Protein AF-A0A7J9CQW2-F1 (afdb_monomer)

pLDDT: mean 79.75, std 17.62, range [31.83, 97.31]

Mean predicted aligned error: 8.57 Å

Solvent-accessible surface area (backbone atoms only — not comparable to full-atom values): 9537 Å² total; per-residue (Å²): 96,74,71,82,84,76,98,70,93,47,75,67,45,56,51,48,47,56,50,48,49,56,52,47,56,73,51,54,81,75,62,83,88,86,83,67,86,88,77,54,95,83,56,50,84,48,85,71,28,34,37,38,38,45,44,51,47,64,37,82,92,76,46,36,21,24,22,14,27,38,34,22,41,36,86,68,48,81,74,49,71,52,69,44,83,62,43,67,58,52,62,60,54,22,35,54,48,14,48,44,53,51,52,51,57,38,50,77,69,67,55,41,27,40,40,39,39,37,55,49,66,68,52,51,50,50,53,55,44,31,71,74,67,73,52,86,46,67,64,45,51,51,40,51,62,53,53,72,76,38,78,44,75,48,80,44,84,42,54,68,79,57,48,73,79,80

Secondary structure (DSSP, 8-state):
--S--SS---HHHHHHHHHHHHHHHHHHTTS--TT-TTS-TTS--STTEEEEEEEEEEETTTTEEEEEEEEEETTS-EEEEEEEEEES--HHHHHHHHHHHHHHHHHHTT--EEEEEES-HHHHHHHHHHHTT----HHHHHHHHHHTTSSEEEEEE--HHHHTT-

Structure (mmCIF, N/CA/C/O backbone):
data_AF-A0A7J9CQW2-F1
#
_entry.id   AF-A0A7J9CQW2-F1
#
loop_
_atom_site.group_PDB
_atom_site.id
_atom_site.type_symbol
_atom_site.label_atom_id
_atom_site.label_alt_id
_atom_site.label_comp_id
_atom_site.label_asym_id
_atom_site.label_entity_id
_atom_site.label_seq_id
_atom_site.pdbx_PDB_ins_code
_atom_site.Cartn_x
_atom_site.Cartn_y
_atom_site.Cartn_z
_atom_site.occupancy
_atom_site.B_iso_or_equiv
_atom_site.auth_seq_id
_atom_site.auth_comp_id
_atom_site.auth_asym_id
_atom_site.auth_atom_id
_atom_site.pdbx_PDB_model_num
ATOM 1 N N . MET A 1 1 ? 3.202 -15.240 4.718 1.00 41.91 1 MET A N 1
ATOM 2 C CA . MET A 1 1 ? 2.772 -15.401 3.317 1.00 41.91 1 MET A CA 1
ATOM 3 C C . MET A 1 1 ? 3.227 -14.197 2.516 1.00 41.91 1 MET A C 1
ATOM 5 O O . MET A 1 1 ? 2.836 -13.079 2.832 1.00 41.91 1 MET A O 1
ATOM 9 N N . PHE A 1 2 ? 4.075 -14.441 1.520 1.00 50.09 2 PHE A N 1
ATOM 10 C CA . PHE A 1 2 ? 4.635 -13.419 0.638 1.00 50.09 2 PHE A CA 1
ATOM 11 C C . PHE A 1 2 ? 3.773 -13.122 -0.556 1.00 50.09 2 PHE A C 1
ATOM 13 O O . PHE A 1 2 ? 3.057 -14.000 -1.041 1.00 50.09 2 PHE A O 1
ATOM 20 N N . VAL A 1 3 ? 3.949 -11.908 -1.064 1.00 56.34 3 VAL A N 1
ATOM 21 C CA . VAL A 1 3 ? 3.343 -11.500 -2.315 1.00 56.34 3 VAL A CA 1
ATOM 22 C C . VAL A 1 3 ? 4.174 -12.018 -3.499 1.00 56.34 3 VAL A C 1
ATOM 24 O O . VAL A 1 3 ? 3.636 -12.648 -4.406 1.00 56.34 3 VAL A O 1
ATOM 27 N N . PHE A 1 4 ? 5.500 -11.857 -3.454 1.00 55.44 4 PHE A N 1
ATOM 28 C CA . PHE A 1 4 ? 6.388 -12.291 -4.530 1.00 55.44 4 PHE A CA 1
ATOM 29 C C . PHE A 1 4 ? 7.508 -13.198 -4.002 1.00 55.44 4 PHE A C 1
ATOM 31 O O . PHE A 1 4 ? 8.368 -12.787 -3.228 1.00 55.44 4 PHE A O 1
ATOM 38 N N . GLN A 1 5 ? 7.513 -14.463 -4.426 1.00 49.56 5 GLN A N 1
ATOM 39 C CA . GLN A 1 5 ? 8.657 -15.363 -4.277 1.00 49.56 5 GLN A CA 1
ATOM 40 C C . GLN A 1 5 ? 8.934 -16.042 -5.612 1.00 49.56 5 GLN A C 1
ATOM 42 O O . GLN A 1 5 ? 8.059 -16.713 -6.152 1.00 49.56 5 GLN A O 1
ATOM 47 N N . GLY A 1 6 ? 10.168 -15.929 -6.101 1.00 48.38 6 GLY A N 1
ATOM 48 C CA . GLY A 1 6 ? 10.639 -16.728 -7.229 1.00 48.38 6 GLY A CA 1
ATOM 49 C C . GLY A 1 6 ? 11.033 -15.919 -8.458 1.00 48.38 6 GLY A C 1
ATOM 50 O O . GLY A 1 6 ? 10.524 -14.842 -8.744 1.00 48.38 6 GLY A O 1
ATOM 51 N N . THR A 1 7 ? 12.019 -16.463 -9.155 1.00 48.78 7 THR A N 1
ATOM 52 C CA . THR A 1 7 ? 12.856 -15.847 -10.183 1.00 48.78 7 THR A CA 1
ATOM 53 C C . THR A 1 7 ? 12.266 -15.910 -11.590 1.00 48.78 7 THR A C 1
ATOM 55 O O . THR A 1 7 ? 13.023 -15.904 -12.561 1.00 48.78 7 THR A O 1
ATOM 58 N N . SER A 1 8 ? 10.951 -15.830 -11.756 1.00 54.16 8 SER A N 1
ATOM 59 C CA . SER A 1 8 ? 10.355 -15.565 -13.071 1.00 54.16 8 SER A CA 1
ATOM 60 C C . SER A 1 8 ? 9.216 -14.549 -12.951 1.00 54.16 8 SER A C 1
ATOM 62 O O . SER A 1 8 ? 8.467 -14.547 -11.973 1.00 54.16 8 SER A O 1
ATOM 64 N N . CYS A 1 9 ? 9.199 -13.594 -13.887 1.00 61.81 9 CYS A N 1
ATOM 65 C CA . CYS A 1 9 ? 8.347 -12.409 -13.886 1.00 61.81 9 CYS A CA 1
ATOM 66 C C . CYS A 1 9 ? 7.556 -12.314 -15.190 1.00 61.81 9 CYS A C 1
ATOM 68 O O . CYS A 1 9 ? 7.900 -11.588 -16.116 1.00 61.81 9 CYS A O 1
ATOM 70 N N . SER A 1 10 ? 6.475 -13.075 -15.255 1.00 71.88 10 SER A N 1
ATOM 71 C CA . SER A 1 10 ? 5.500 -13.033 -16.338 1.00 71.88 10 SER A CA 1
ATOM 72 C C . SER A 1 10 ? 4.123 -12.635 -15.813 1.00 71.88 10 SER A C 1
ATOM 74 O O . SER A 1 10 ? 3.796 -12.811 -14.636 1.00 71.88 10 SER A O 1
ATOM 76 N N . VAL A 1 11 ? 3.265 -12.129 -16.700 1.00 72.44 11 VAL A N 1
ATOM 77 C CA . VAL A 1 11 ? 1.841 -11.915 -16.382 1.00 72.44 11 VAL A CA 1
ATOM 78 C C . VAL A 1 11 ? 1.190 -13.225 -15.918 1.00 72.44 11 VAL A C 1
ATOM 80 O O . VAL A 1 11 ? 0.397 -13.220 -14.976 1.00 72.44 11 VAL A O 1
ATOM 83 N N . ASP A 1 12 ? 1.589 -14.359 -16.501 1.00 76.75 12 ASP A N 1
ATOM 84 C CA . ASP A 1 12 ? 1.125 -15.686 -16.092 1.00 76.75 12 ASP A CA 1
ATOM 85 C C . ASP A 1 12 ? 1.490 -16.016 -14.641 1.00 76.75 12 ASP A C 1
ATOM 87 O O . ASP A 1 12 ? 0.721 -16.676 -13.943 1.00 76.75 12 ASP A O 1
ATOM 91 N N . GLU A 1 13 ? 2.636 -15.550 -14.144 1.00 71.94 13 GLU A N 1
ATOM 92 C CA . GLU A 1 13 ? 2.999 -15.690 -12.731 1.00 71.94 13 GLU A CA 1
ATOM 93 C C . GLU A 1 13 ? 2.165 -14.830 -11.813 1.00 71.94 13 GLU A C 1
ATOM 95 O O . GLU A 1 13 ? 1.723 -15.335 -10.788 1.00 71.94 13 GLU A O 1
ATOM 100 N N . ILE A 1 14 ? 1.868 -13.586 -12.185 1.00 73.69 14 ILE A N 1
ATOM 101 C CA . ILE A 1 14 ? 0.952 -12.744 -11.404 1.00 73.69 14 ILE A CA 1
ATOM 102 C C . ILE A 1 14 ? -0.413 -13.438 -11.274 1.00 73.69 14 ILE A C 1
ATOM 104 O O . ILE A 1 14 ? -1.001 -13.480 -10.187 1.00 73.69 14 ILE A O 1
ATOM 108 N N . ILE A 1 15 ? -0.895 -14.054 -12.359 1.00 74.62 15 ILE A N 1
ATOM 109 C CA . ILE A 1 15 ? -2.133 -14.842 -12.361 1.00 74.62 15 ILE A CA 1
ATOM 110 C C . ILE A 1 15 ? -1.993 -16.083 -11.468 1.00 74.62 15 ILE A C 1
ATOM 112 O O . ILE A 1 15 ? -2.873 -16.345 -10.646 1.00 74.62 15 ILE A O 1
ATOM 116 N N . LYS A 1 16 ? -0.892 -16.838 -11.572 1.00 76.38 16 LYS A N 1
ATOM 117 C CA . LYS A 1 16 ? -0.635 -18.025 -10.733 1.00 76.38 16 LYS A CA 1
ATOM 118 C C . LYS A 1 16 ? -0.524 -17.679 -9.253 1.00 76.38 16 LYS A C 1
ATOM 120 O O . LYS A 1 16 ? -1.038 -18.433 -8.428 1.00 76.38 16 LYS A O 1
ATOM 125 N N . ILE A 1 17 ? 0.114 -16.565 -8.914 1.00 71.81 17 ILE A N 1
ATOM 126 C CA . ILE A 1 17 ? 0.240 -16.045 -7.552 1.00 71.81 17 ILE A CA 1
ATOM 127 C C . ILE A 1 17 ? -1.158 -15.725 -7.008 1.00 71.81 17 ILE A C 1
ATOM 129 O O . ILE A 1 17 ? -1.564 -16.274 -5.983 1.00 71.81 17 ILE A O 1
ATOM 133 N N . SER A 1 18 ? -1.946 -14.956 -7.764 1.00 72.25 18 SER A N 1
ATOM 134 C CA . SER A 1 18 ? -3.329 -14.602 -7.411 1.00 72.25 18 SER A CA 1
ATOM 135 C C . SER A 1 18 ? -4.218 -15.841 -7.222 1.00 72.25 18 SER A C 1
ATOM 137 O O . SER A 1 18 ? -4.989 -15.949 -6.261 1.00 72.25 18 SER A O 1
ATOM 139 N N . TYR A 1 19 ? -4.082 -16.824 -8.114 1.00 69.56 19 TYR A N 1
ATOM 140 C CA . TYR A 1 19 ? -4.788 -18.101 -8.041 1.00 69.56 19 TYR A CA 1
ATOM 141 C C . TYR A 1 19 ? -4.357 -18.939 -6.829 1.00 69.56 19 TYR A C 1
ATOM 143 O O . TYR A 1 19 ? -5.199 -19.518 -6.137 1.00 69.56 19 TYR A O 1
ATOM 151 N N . SER A 1 20 ? -3.056 -18.975 -6.535 1.00 69.12 20 SER A N 1
ATOM 152 C CA . SER A 1 20 ? -2.497 -19.701 -5.392 1.00 69.12 20 SER A CA 1
ATOM 153 C C . SER A 1 20 ? -2.990 -19.117 -4.070 1.00 69.12 20 SER A C 1
ATOM 155 O O . SER A 1 20 ? -3.434 -19.878 -3.210 1.00 69.12 20 SER A O 1
ATOM 157 N N . TRP A 1 21 ? -3.035 -17.787 -3.930 1.00 67.44 21 TRP A N 1
ATOM 158 C CA . TRP A 1 21 ? -3.623 -17.145 -2.748 1.00 67.44 21 TRP A CA 1
ATOM 159 C C . TRP A 1 21 ? -5.101 -17.470 -2.583 1.00 67.44 21 TRP A C 1
ATOM 161 O O . TRP A 1 21 ? -5.544 -17.781 -1.480 1.00 67.44 21 TRP A O 1
ATOM 171 N N . THR A 1 22 ? -5.862 -17.459 -3.679 1.00 64.75 22 THR A N 1
ATOM 172 C CA . THR A 1 22 ? -7.297 -17.773 -3.650 1.00 64.75 22 THR A CA 1
ATOM 173 C C . THR A 1 22 ? -7.538 -19.203 -3.146 1.00 64.75 22 THR A C 1
ATOM 175 O O . THR A 1 22 ? -8.422 -19.450 -2.317 1.00 64.75 22 THR A O 1
ATOM 178 N N . LYS A 1 23 ? -6.707 -20.159 -3.582 1.00 65.06 23 LYS A N 1
ATOM 179 C CA . LYS A 1 23 ? -6.733 -21.534 -3.064 1.00 65.06 23 LYS A CA 1
ATOM 180 C C . LYS A 1 23 ? -6.324 -21.613 -1.599 1.00 65.06 23 LYS A C 1
ATOM 182 O O . LYS A 1 23 ? -6.978 -22.315 -0.829 1.00 65.06 23 LYS A O 1
ATOM 187 N N . GLN A 1 24 ? -5.273 -20.897 -1.209 1.00 62.06 24 GLN A N 1
ATOM 188 C CA . GLN A 1 24 ? -4.775 -20.939 0.159 1.00 62.06 24 GLN A CA 1
ATOM 189 C C . GLN A 1 24 ? -5.791 -20.349 1.143 1.00 62.06 24 GLN A C 1
ATOM 191 O O . GLN A 1 24 ? -6.092 -20.999 2.140 1.00 62.06 24 GLN A O 1
ATOM 196 N N . TYR A 1 25 ? -6.434 -19.227 0.812 1.00 57.00 25 TYR A N 1
ATOM 197 C CA . TYR A 1 25 ? -7.564 -18.670 1.566 1.00 57.00 25 TYR A CA 1
ATOM 198 C C . TYR A 1 25 ? -8.690 -19.694 1.795 1.00 57.00 25 TYR A C 1
ATOM 200 O O . TYR A 1 25 ? -9.177 -19.880 2.914 1.00 57.00 25 TYR A O 1
ATOM 208 N N . SER A 1 26 ? -9.044 -20.441 0.747 1.00 57.22 26 SER A N 1
ATOM 209 C CA . SER A 1 26 ? -10.076 -21.486 0.811 1.00 57.22 26 SER A CA 1
ATOM 210 C C . SER A 1 26 ? -9.689 -22.671 1.713 1.00 57.22 26 SER A C 1
ATOM 212 O O . SER A 1 26 ? -10.557 -23.428 2.143 1.00 57.22 26 SER A O 1
ATOM 214 N N . SER A 1 27 ? -8.393 -22.850 1.992 1.00 55.81 27 SER A N 1
ATOM 215 C CA . SER A 1 27 ? -7.865 -23.923 2.846 1.00 55.81 27 SER A CA 1
ATOM 216 C C . SER A 1 27 ? -7.573 -23.479 4.287 1.00 55.81 27 SER A C 1
ATOM 218 O O . SER A 1 27 ? -7.804 -24.253 5.213 1.00 55.81 27 SER A O 1
ATOM 220 N N . VAL A 1 28 ? -7.126 -22.232 4.494 1.00 52.78 28 VAL A N 1
ATOM 221 C CA . VAL A 1 28 ? -6.806 -21.653 5.815 1.00 52.78 28 VAL A CA 1
ATOM 222 C C . VAL A 1 28 ? -8.061 -21.462 6.668 1.00 52.78 28 VAL A C 1
ATOM 224 O O . VAL A 1 28 ? -7.999 -21.636 7.878 1.00 52.78 28 VAL A O 1
ATOM 227 N N . SER A 1 29 ? -9.233 -21.292 6.047 1.00 50.22 29 SER A N 1
ATOM 228 C CA . SER A 1 29 ? -10.537 -21.345 6.731 1.00 50.22 29 SER A CA 1
ATOM 229 C C . SER A 1 29 ? -10.839 -22.681 7.450 1.00 50.22 29 SER A C 1
ATOM 231 O O . SER A 1 29 ? -11.906 -22.818 8.047 1.00 50.22 29 SER A O 1
ATOM 233 N N . ARG A 1 30 ? -9.924 -23.668 7.427 1.00 43.00 30 ARG A N 1
ATOM 234 C CA . ARG A 1 30 ? -10.054 -24.976 8.095 1.00 43.00 30 ARG A CA 1
ATOM 235 C C . ARG A 1 30 ? -8.975 -25.300 9.146 1.00 43.00 30 ARG A C 1
ATOM 237 O O . ARG A 1 30 ? -9.053 -26.384 9.719 1.00 43.00 30 ARG A O 1
ATOM 244 N N . ILE A 1 31 ? -7.993 -24.432 9.423 1.00 42.69 31 ILE A N 1
ATOM 245 C CA . ILE A 1 31 ? -6.908 -24.719 10.393 1.00 42.69 31 ILE A CA 1
ATOM 246 C C . ILE A 1 31 ? -7.017 -23.809 11.631 1.00 42.69 31 ILE A C 1
ATOM 248 O O . ILE A 1 31 ? -7.248 -22.612 11.520 1.00 42.69 31 ILE A O 1
ATOM 252 N N . SER A 1 32 ? -6.878 -24.408 12.820 1.00 39.78 32 SER A N 1
ATOM 253 C CA . SER A 1 32 ? -6.966 -23.775 14.150 1.00 39.78 32 SER A CA 1
ATOM 254 C C . SER A 1 32 ? -5.711 -22.936 14.512 1.00 39.78 32 SER A C 1
ATOM 256 O O . SER A 1 32 ? -4.617 -23.293 14.075 1.00 39.78 32 SER A O 1
ATOM 258 N N . PRO A 1 33 ? -5.804 -21.870 15.345 1.00 45.56 33 PRO A N 1
ATOM 259 C CA . PRO A 1 33 ? -4.871 -20.724 15.352 1.00 45.56 33 PRO A CA 1
ATOM 260 C C . PRO A 1 33 ? -3.621 -20.830 16.261 1.00 45.56 33 PRO A C 1
ATOM 262 O O . PRO A 1 33 ? -3.123 -19.814 16.746 1.00 45.56 33 PRO A O 1
ATOM 265 N N . TYR A 1 34 ? -3.118 -22.019 16.601 1.00 37.62 34 TYR A N 1
ATOM 266 C CA . TYR A 1 34 ? -2.324 -22.146 17.839 1.00 37.62 34 TYR A CA 1
ATOM 267 C C . TYR A 1 34 ? -0.841 -21.686 17.815 1.00 37.62 34 TYR A C 1
ATOM 269 O O . TYR A 1 34 ? -0.263 -21.574 18.892 1.00 37.62 34 TYR A O 1
ATOM 277 N N . GLU A 1 35 ? -0.196 -21.337 16.693 1.00 41.47 35 GLU A N 1
ATOM 278 C CA . GLU A 1 35 ? 1.287 -21.192 16.704 1.00 41.47 35 GLU A CA 1
ATOM 279 C C . GLU A 1 35 ? 1.919 -19.836 16.329 1.00 41.47 35 GLU A C 1
ATOM 281 O O . GLU A 1 35 ? 3.142 -19.732 16.297 1.00 41.47 35 GLU A O 1
ATOM 286 N N . SER A 1 36 ? 1.174 -18.739 16.164 1.00 45.75 36 SER A N 1
ATOM 287 C CA . SER A 1 36 ? 1.784 -17.458 15.718 1.00 45.75 36 SER A CA 1
ATOM 288 C C . SER A 1 36 ? 1.997 -16.404 16.817 1.00 45.75 36 SER A C 1
ATOM 290 O O . SER A 1 36 ? 2.280 -15.240 16.530 1.00 45.75 36 SER A O 1
ATOM 292 N N . ARG A 1 37 ? 1.857 -16.769 18.097 1.00 43.50 37 ARG A N 1
ATOM 293 C CA . ARG A 1 37 ? 1.694 -15.793 19.195 1.00 43.50 37 ARG A CA 1
ATOM 294 C C . ARG A 1 37 ? 2.949 -14.995 19.586 1.00 43.50 37 ARG A C 1
ATOM 296 O O . ARG A 1 37 ? 2.820 -14.028 20.328 1.00 43.50 37 ARG A O 1
ATOM 303 N N . SER A 1 38 ? 4.139 -15.347 19.098 1.00 41.59 38 SER A N 1
ATOM 304 C CA . SER A 1 38 ? 5.404 -14.675 19.451 1.00 41.59 38 SER A CA 1
ATOM 305 C C . SER A 1 38 ? 5.880 -13.603 18.453 1.00 41.59 38 SER A C 1
ATOM 307 O O . SER A 1 38 ? 6.894 -12.959 18.713 1.00 41.59 38 SER A O 1
ATOM 309 N N . TYR A 1 39 ? 5.165 -13.352 17.347 1.00 48.91 39 TYR A N 1
ATOM 310 C CA . TYR A 1 39 ? 5.670 -12.520 16.233 1.00 48.91 39 TYR A CA 1
ATOM 311 C C . TYR A 1 39 ? 5.039 -11.118 16.100 1.00 48.91 39 TYR A C 1
ATOM 313 O O . TYR A 1 39 ? 5.353 -10.382 15.168 1.00 48.91 39 TYR A O 1
ATOM 321 N N . LEU A 1 40 ? 4.170 -10.719 17.034 1.00 54.88 40 LEU A N 1
ATOM 322 C CA . LEU A 1 40 ? 3.210 -9.620 16.859 1.00 54.88 40 LEU A CA 1
ATOM 323 C C . LEU A 1 40 ? 3.383 -8.468 17.862 1.00 54.88 40 LEU A C 1
ATOM 325 O O . LEU A 1 40 ? 2.392 -7.924 18.340 1.00 54.88 40 LEU A O 1
ATOM 329 N N . SER A 1 41 ? 4.611 -8.063 18.205 1.00 54.88 41 SER A N 1
ATOM 330 C CA . SER A 1 41 ? 4.806 -7.005 19.217 1.00 54.88 41 SER A CA 1
ATOM 331 C C . SER A 1 41 ? 4.130 -5.666 18.867 1.00 54.88 41 SER A C 1
ATOM 333 O O . SER A 1 41 ? 3.905 -4.872 19.769 1.00 54.88 41 SER A O 1
ATOM 335 N N . ASN A 1 42 ? 3.755 -5.449 17.598 1.00 67.38 42 ASN A N 1
ATOM 336 C CA . ASN A 1 42 ? 3.053 -4.254 17.112 1.00 67.38 42 ASN A CA 1
ATOM 337 C C . ASN A 1 42 ? 1.854 -4.583 16.191 1.00 67.38 42 ASN A C 1
ATOM 339 O O . ASN A 1 42 ? 1.477 -3.764 15.357 1.00 67.38 42 ASN A O 1
ATOM 343 N N . TRP A 1 43 ? 1.288 -5.793 16.261 1.00 77.50 43 TRP A N 1
ATOM 344 C CA . TRP A 1 43 ? 0.079 -6.096 15.482 1.00 77.50 43 TRP A CA 1
ATOM 345 C C . TRP A 1 43 ? -1.140 -5.413 16.107 1.00 77.50 43 TRP A C 1
ATOM 347 O O . TRP A 1 43 ? -1.193 -5.306 17.337 1.00 77.50 43 TRP A O 1
ATOM 357 N N . PRO A 1 44 ? -2.142 -4.988 15.320 1.00 75.69 44 PRO A N 1
ATOM 358 C CA . PRO A 1 44 ? -3.330 -4.388 15.896 1.00 75.69 44 PRO A CA 1
ATOM 359 C C . PRO A 1 44 ? -4.057 -5.400 16.780 1.00 75.69 44 PRO A C 1
ATOM 361 O O . PRO A 1 44 ? -4.411 -6.486 16.334 1.00 75.69 44 PRO A O 1
ATOM 364 N N . THR A 1 45 ? -4.290 -5.049 18.042 1.00 71.44 45 THR A N 1
ATOM 365 C CA . THR A 1 45 ? -4.989 -5.917 19.006 1.00 71.44 45 THR A CA 1
ATOM 366 C C . THR A 1 45 ? -6.499 -5.686 19.016 1.00 71.44 45 THR A C 1
ATOM 368 O O . THR A 1 45 ? -7.250 -6.470 19.597 1.00 71.44 45 THR A O 1
ATOM 371 N N . THR A 1 46 ? -6.961 -4.618 18.367 1.00 79.88 46 THR A N 1
ATOM 372 C CA . THR A 1 46 ? -8.354 -4.175 18.350 1.00 79.88 46 THR A CA 1
ATOM 373 C C . THR A 1 46 ? -9.041 -4.566 17.043 1.00 79.88 46 THR A C 1
ATOM 375 O O . THR A 1 46 ? -8.497 -4.414 15.952 1.00 79.88 46 THR A O 1
ATOM 378 N N . SER A 1 47 ? -10.273 -5.071 17.142 1.00 83.06 47 SER A N 1
ATOM 379 C CA . SER A 1 47 ? -11.002 -5.680 16.018 1.00 83.06 47 SER A CA 1
ATOM 380 C C . SER A 1 47 ? -11.388 -4.729 14.884 1.00 83.06 47 SER A C 1
ATOM 382 O O . SER A 1 47 ? -11.778 -5.181 13.811 1.00 83.06 47 SER A O 1
ATOM 384 N N . ASN A 1 48 ? -11.274 -3.421 15.102 1.00 86.38 48 ASN A N 1
ATOM 385 C CA . ASN A 1 48 ? -11.561 -2.376 14.125 1.00 86.38 48 ASN A CA 1
ATOM 386 C C . ASN A 1 48 ? -10.350 -1.986 13.260 1.00 86.38 48 ASN A C 1
ATOM 388 O O . ASN A 1 48 ? -10.469 -1.044 12.471 1.00 86.38 48 ASN A O 1
ATOM 392 N N . TRP A 1 49 ? -9.209 -2.659 13.423 1.00 93.00 49 TRP A N 1
ATOM 393 C CA . TRP A 1 49 ? -8.005 -2.437 12.630 1.00 93.00 49 TRP A CA 1
ATOM 394 C C . TRP A 1 49 ? -7.754 -3.570 11.644 1.00 93.00 49 TRP A C 1
ATOM 396 O O . TRP A 1 49 ? -7.974 -4.749 11.935 1.00 93.00 49 TRP A O 1
ATOM 406 N N . VAL A 1 50 ? -7.228 -3.188 10.485 1.00 94.06 50 VAL A N 1
ATOM 407 C CA . VAL A 1 50 ? -6.672 -4.108 9.495 1.00 94.06 50 VAL A CA 1
ATOM 408 C C . VAL A 1 50 ? -5.212 -3.775 9.240 1.00 94.06 50 VAL A C 1
ATOM 410 O O . VAL A 1 50 ? -4.795 -2.622 9.351 1.00 94.06 50 VAL A O 1
ATOM 413 N N . CYS A 1 51 ? -4.433 -4.785 8.883 1.00 94.00 51 CYS A N 1
ATOM 414 C CA . CYS A 1 51 ? -3.048 -4.621 8.491 1.00 94.00 51 CYS A CA 1
ATOM 415 C C . CYS A 1 51 ? -2.904 -4.758 6.976 1.00 94.00 51 CYS A C 1
ATOM 417 O O . CYS A 1 51 ? -3.330 -5.763 6.413 1.00 94.00 51 CYS A O 1
ATOM 419 N N . LEU A 1 52 ? -2.312 -3.754 6.331 1.00 94.25 52 LEU A N 1
ATOM 420 C CA . LEU A 1 52 ? -1.918 -3.775 4.928 1.00 94.25 52 LEU A CA 1
ATOM 421 C C . LEU A 1 52 ? -0.427 -4.092 4.828 1.00 94.25 52 LEU A C 1
ATOM 423 O O . LEU A 1 52 ? 0.401 -3.285 5.242 1.00 94.25 52 LEU A O 1
ATOM 427 N N . ASN A 1 53 ? -0.089 -5.225 4.228 1.00 91.38 53 ASN A N 1
ATOM 428 C CA . ASN A 1 53 ? 1.267 -5.544 3.797 1.00 91.38 53 ASN A CA 1
ATOM 429 C C . ASN A 1 53 ? 1.386 -5.304 2.298 1.00 91.38 53 ASN A C 1
ATOM 431 O O . ASN A 1 53 ? 0.539 -5.789 1.546 1.00 91.38 53 ASN A O 1
ATOM 435 N N . THR A 1 54 ? 2.448 -4.629 1.871 1.00 89.75 54 THR A N 1
ATOM 436 C CA . THR A 1 54 ? 2.784 -4.467 0.452 1.00 89.75 54 THR A CA 1
ATOM 437 C C . THR A 1 54 ? 4.160 -5.036 0.163 1.00 89.75 54 THR A C 1
ATOM 439 O O . THR A 1 54 ? 4.987 -5.175 1.066 1.00 89.75 54 THR A O 1
ATOM 442 N N . ASP A 1 55 ? 4.357 -5.416 -1.091 1.00 85.38 55 ASP A N 1
ATOM 443 C CA . ASP A 1 55 ? 5.647 -5.810 -1.641 1.00 85.38 55 ASP A CA 1
ATOM 444 C C . ASP A 1 55 ? 5.621 -5.473 -3.133 1.00 85.38 55 ASP A C 1
ATOM 446 O O . ASP A 1 55 ? 4.593 -5.625 -3.806 1.00 85.38 55 ASP A O 1
ATOM 450 N N . GLY A 1 56 ? 6.744 -4.992 -3.637 1.00 85.69 56 GLY A N 1
ATOM 451 C CA . GLY A 1 56 ? 6.975 -4.687 -5.036 1.00 85.69 56 GLY A CA 1
ATOM 452 C C . GLY A 1 56 ? 7.927 -5.689 -5.675 1.00 85.69 56 GLY A C 1
ATOM 453 O O . GLY A 1 56 ? 8.839 -6.228 -5.045 1.00 85.69 56 GLY A O 1
ATOM 454 N N . LEU A 1 57 ? 7.743 -5.918 -6.969 1.00 86.31 57 LEU A N 1
ATOM 455 C CA . LEU A 1 57 ? 8.631 -6.738 -7.781 1.00 86.31 57 LEU A CA 1
ATOM 456 C C . LEU A 1 57 ? 9.036 -5.942 -9.011 1.00 86.31 57 LEU A C 1
ATOM 458 O O . LEU A 1 57 ? 8.166 -5.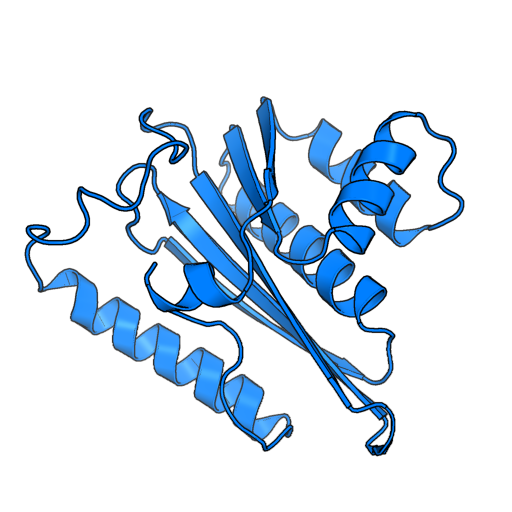531 -9.768 1.00 86.31 57 LEU A O 1
ATOM 462 N N . VAL A 1 58 ? 10.335 -5.748 -9.233 1.00 85.50 58 VAL A N 1
ATOM 463 C CA . VAL A 1 58 ? 10.849 -5.035 -10.410 1.00 85.50 58 VAL A CA 1
ATOM 464 C C . VAL A 1 58 ? 12.018 -5.785 -11.033 1.00 85.50 58 VAL A C 1
ATOM 466 O O . VAL A 1 58 ? 12.913 -6.271 -10.340 1.00 85.50 58 VAL A O 1
ATOM 469 N N . ARG A 1 59 ? 12.016 -5.821 -12.363 1.00 86.00 59 ARG A N 1
ATOM 470 C CA . ARG A 1 59 ? 13.088 -6.264 -13.249 1.00 86.00 59 ARG A CA 1
ATOM 471 C C . ARG A 1 59 ? 13.308 -5.223 -14.328 1.00 86.00 59 ARG A C 1
ATOM 473 O O . ARG A 1 59 ? 12.564 -5.133 -15.304 1.00 86.00 59 ARG A O 1
ATOM 480 N N . LEU A 1 60 ? 14.329 -4.406 -14.108 1.00 82.69 60 LEU A N 1
ATOM 481 C CA . LEU A 1 60 ? 14.642 -3.275 -14.977 1.00 82.69 60 LEU A CA 1
ATOM 482 C C . LEU A 1 60 ? 15.098 -3.726 -16.373 1.00 82.69 60 LEU A C 1
ATOM 484 O O . LEU A 1 60 ? 14.816 -3.047 -17.353 1.00 82.69 60 LEU A O 1
ATOM 488 N N . ASP A 1 61 ? 15.773 -4.871 -16.460 1.00 84.94 61 ASP A N 1
ATOM 489 C CA . ASP A 1 61 ? 16.265 -5.484 -17.697 1.00 84.94 61 ASP A CA 1
ATOM 490 C C . ASP A 1 61 ? 15.137 -6.000 -18.602 1.00 84.94 61 ASP A C 1
ATOM 492 O O . ASP A 1 61 ? 15.224 -5.891 -19.823 1.00 84.94 61 ASP A O 1
ATOM 496 N N . GLU A 1 62 ? 14.057 -6.500 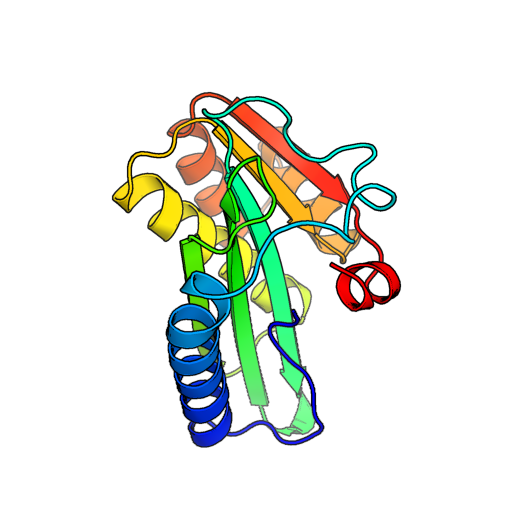-18.005 1.00 82.81 62 GLU A N 1
ATOM 497 C CA . GLU A 1 62 ? 12.870 -6.996 -18.715 1.00 82.81 62 GLU A CA 1
ATOM 498 C C . GLU A 1 62 ? 11.784 -5.913 -18.884 1.00 82.81 62 GLU A C 1
ATOM 500 O O . GLU A 1 62 ? 10.744 -6.166 -19.493 1.00 82.81 62 GLU A O 1
ATOM 505 N N . GLY A 1 63 ? 11.997 -4.704 -18.343 1.00 85.88 63 GLY A N 1
ATOM 506 C CA . GLY A 1 63 ? 10.981 -3.645 -18.313 1.00 85.88 63 GLY A CA 1
ATOM 507 C C . GLY A 1 63 ? 9.708 -4.076 -17.577 1.00 85.88 63 GLY A C 1
ATOM 508 O O . GLY A 1 63 ? 8.605 -3.676 -17.956 1.00 85.88 63 GLY A O 1
ATOM 509 N N . PHE A 1 64 ? 9.862 -4.934 -16.566 1.00 88.44 64 PHE A N 1
ATOM 510 C CA . PHE A 1 64 ? 8.770 -5.552 -15.829 1.00 88.44 64 PHE A CA 1
ATOM 511 C C . PHE A 1 64 ? 8.742 -5.058 -14.389 1.00 88.44 64 PHE A C 1
ATOM 513 O O . PHE A 1 64 ? 9.750 -5.031 -13.691 1.00 88.44 64 PHE A O 1
ATOM 520 N N . ALA A 1 65 ? 7.547 -4.753 -13.917 1.00 90.38 65 ALA A N 1
ATOM 521 C CA . ALA A 1 65 ? 7.261 -4.381 -12.560 1.00 90.38 65 ALA A CA 1
ATOM 522 C C . ALA A 1 65 ? 5.847 -4.821 -12.206 1.00 90.38 65 ALA A C 1
ATOM 524 O O . ALA A 1 65 ? 4.936 -4.828 -13.043 1.00 90.38 65 ALA A O 1
ATOM 525 N N . ALA A 1 66 ? 5.664 -5.169 -10.947 1.00 90.62 66 ALA A N 1
ATOM 526 C CA . ALA A 1 66 ? 4.386 -5.495 -10.364 1.00 90.62 66 ALA A CA 1
ATOM 527 C C . ALA A 1 66 ? 4.331 -4.971 -8.933 1.00 90.62 66 ALA A C 1
ATOM 529 O O . ALA A 1 66 ? 5.343 -4.928 -8.235 1.00 90.62 66 ALA A O 1
ATOM 530 N N . ASP A 1 67 ? 3.132 -4.610 -8.503 1.00 91.69 67 ASP A N 1
ATOM 531 C CA . ASP A 1 67 ? 2.828 -4.441 -7.092 1.00 91.69 67 ASP A CA 1
ATOM 532 C C . ASP A 1 67 ? 1.984 -5.599 -6.591 1.00 91.69 67 ASP A C 1
ATOM 534 O O . ASP A 1 67 ? 1.328 -6.314 -7.357 1.00 91.69 67 ASP A O 1
ATOM 538 N N . GLY A 1 68 ? 1.975 -5.764 -5.281 1.00 89.12 68 GLY A N 1
ATOM 539 C CA . GLY A 1 68 ? 0.955 -6.548 -4.637 1.00 89.12 68 GLY A CA 1
ATOM 540 C C . GLY A 1 68 ? 0.993 -6.394 -3.134 1.00 89.12 68 GLY A C 1
ATOM 541 O O . GLY A 1 68 ? 1.769 -5.631 -2.555 1.00 89.12 68 GLY A O 1
ATOM 542 N N . GLY A 1 69 ? 0.094 -7.115 -2.494 1.00 90.06 69 GLY A N 1
ATOM 543 C CA . GLY A 1 69 ? -0.100 -6.990 -1.071 1.00 90.06 69 GLY A CA 1
ATOM 544 C C . GLY A 1 69 ? -1.188 -7.894 -0.549 1.00 90.06 69 GLY A C 1
ATOM 545 O O . GLY A 1 69 ? -1.904 -8.577 -1.286 1.00 90.06 69 GLY A O 1
ATOM 546 N N . CYS A 1 70 ? -1.328 -7.872 0.767 1.00 90.75 70 CYS A N 1
ATOM 547 C CA . CYS A 1 70 ? -2.461 -8.475 1.436 1.00 90.75 70 CYS A CA 1
ATOM 548 C C . CYS A 1 70 ? -2.959 -7.600 2.575 1.00 90.75 70 CYS A C 1
ATOM 550 O O . CYS A 1 70 ? -2.211 -6.838 3.182 1.00 90.75 70 CYS A O 1
ATOM 552 N N . VAL A 1 71 ? -4.250 -7.731 2.844 1.00 91.31 71 VAL A N 1
ATOM 553 C CA . VAL A 1 71 ? -4.940 -7.135 3.972 1.00 91.31 71 VAL A CA 1
ATOM 554 C C . VAL A 1 71 ? -5.308 -8.259 4.927 1.00 91.31 71 VAL A C 1
ATOM 556 O O . VAL A 1 71 ? -5.899 -9.263 4.516 1.00 91.31 71 VAL A O 1
ATOM 559 N N . ARG A 1 72 ? -4.963 -8.086 6.198 1.00 90.94 72 ARG A N 1
ATOM 560 C CA . ARG A 1 72 ? -5.227 -9.040 7.276 1.00 90.94 72 ARG A CA 1
ATOM 561 C C . ARG A 1 72 ? -5.988 -8.367 8.414 1.00 90.94 72 ARG A C 1
ATOM 563 O O . ARG A 1 72 ? -5.910 -7.150 8.572 1.00 90.94 72 ARG A O 1
ATOM 570 N N . ASP A 1 73 ? -6.735 -9.136 9.193 1.00 88.94 73 ASP A N 1
ATOM 571 C CA . ASP A 1 73 ? -7.465 -8.623 10.352 1.00 88.94 73 ASP A CA 1
ATOM 572 C C . ASP A 1 73 ? -6.573 -8.515 11.608 1.00 88.94 73 ASP A C 1
ATOM 574 O O . ASP A 1 73 ? -5.406 -8.909 11.625 1.00 88.94 73 ASP A O 1
ATOM 578 N N . HIS A 1 74 ? -7.138 -8.000 12.699 1.00 86.56 74 HIS A N 1
ATOM 579 C CA . HIS A 1 74 ? -6.497 -7.923 14.019 1.00 86.56 74 HIS A CA 1
ATOM 580 C C . HIS A 1 74 ? -6.024 -9.265 14.618 1.00 86.56 74 HIS A C 1
ATOM 582 O O . HIS A 1 74 ? -5.260 -9.273 15.578 1.00 86.56 74 HIS A O 1
ATOM 588 N N . LYS A 1 75 ? -6.457 -10.414 14.088 1.00 84.56 75 LYS A N 1
ATOM 589 C CA . LYS A 1 75 ? -5.979 -11.743 14.502 1.00 84.56 75 LYS A CA 1
ATOM 590 C C . LYS A 1 75 ? -4.842 -12.253 13.620 1.00 84.56 75 LYS A C 1
ATOM 592 O O . LYS A 1 75 ? -4.260 -13.284 13.936 1.00 84.56 75 LYS A O 1
ATOM 597 N N . GLY A 1 76 ? -4.510 -11.531 12.552 1.00 83.19 76 GLY A N 1
ATOM 598 C CA . GLY A 1 76 ? -3.552 -11.975 11.544 1.00 83.19 76 GLY A CA 1
ATOM 599 C C . GLY A 1 76 ? -4.197 -12.776 10.417 1.00 83.19 76 GLY A C 1
ATOM 600 O O . GLY A 1 76 ? -3.487 -13.199 9.505 1.00 83.19 76 GLY A O 1
ATOM 601 N N . GLU A 1 77 ? -5.521 -12.950 10.441 1.00 83.81 77 GLU A N 1
ATOM 602 C CA . GLU A 1 77 ? -6.243 -13.735 9.448 1.00 83.81 77 GLU A CA 1
ATOM 603 C C . GLU A 1 77 ? -6.365 -12.964 8.139 1.00 83.81 77 GLU A C 1
ATOM 605 O O . GLU A 1 77 ? -6.593 -11.752 8.108 1.00 83.81 77 GLU A O 1
ATOM 610 N N . TRP A 1 78 ? -6.212 -13.674 7.027 1.00 83.44 78 TRP A N 1
ATOM 611 C CA . TRP A 1 78 ? -6.238 -13.066 5.704 1.00 83.44 78 TRP A CA 1
ATOM 612 C C . TRP A 1 78 ? -7.654 -12.614 5.329 1.00 83.44 78 TRP A C 1
ATOM 614 O O . TRP A 1 78 ? -8.604 -13.391 5.408 1.00 83.44 78 TRP A O 1
ATOM 624 N N . ILE A 1 79 ? -7.793 -11.368 4.874 1.00 87.19 79 ILE A N 1
ATOM 625 C CA . ILE A 1 79 ? -9.062 -10.809 4.384 1.00 87.19 79 ILE A CA 1
ATOM 626 C C . ILE A 1 79 ? -9.076 -10.816 2.856 1.00 87.19 79 ILE A C 1
ATOM 628 O O . ILE A 1 79 ? -10.036 -11.278 2.239 1.00 87.19 79 ILE A O 1
ATOM 632 N N . ILE A 1 80 ? -8.033 -10.254 2.243 1.00 87.94 80 ILE A N 1
ATOM 633 C CA . ILE A 1 80 ? -7.900 -10.132 0.789 1.00 87.94 80 ILE A CA 1
ATOM 634 C C . ILE A 1 80 ? -6.432 -9.960 0.401 1.00 87.94 80 ILE A C 1
ATOM 636 O O . ILE A 1 80 ? -5.654 -9.367 1.140 1.00 87.94 80 ILE A O 1
ATOM 640 N N . GLY A 1 81 ? -6.060 -10.428 -0.784 1.00 88.88 81 GLY A N 1
ATOM 641 C CA . GLY A 1 81 ? -4.770 -10.169 -1.411 1.00 88.88 81 GLY A CA 1
ATOM 642 C C . GLY A 1 81 ? -4.959 -9.652 -2.823 1.00 88.88 81 GLY A C 1
ATOM 643 O O . GLY A 1 81 ? -6.021 -9.828 -3.424 1.00 88.88 81 GLY A O 1
ATOM 644 N N . PHE A 1 82 ? -3.937 -8.979 -3.325 1.00 88.25 82 PHE A N 1
ATOM 645 C CA . PHE A 1 82 ? -3.951 -8.349 -4.632 1.00 88.25 82 PHE A CA 1
ATOM 646 C C . PHE A 1 82 ? -2.557 -8.372 -5.246 1.00 88.25 82 PHE A C 1
ATOM 648 O O . PHE A 1 82 ? -1.548 -8.367 -4.545 1.00 88.25 82 PHE A O 1
ATOM 655 N N . ALA A 1 83 ? -2.530 -8.414 -6.570 1.00 88.88 83 ALA A N 1
ATOM 656 C CA . ALA A 1 83 ? -1.332 -8.252 -7.368 1.00 88.88 83 ALA A CA 1
ATOM 657 C C . ALA A 1 83 ? -1.714 -7.511 -8.642 1.00 88.88 83 ALA A C 1
ATOM 659 O O . ALA A 1 83 ? -2.800 -7.728 -9.192 1.00 88.88 83 ALA A O 1
ATOM 660 N N . ARG A 1 84 ? -0.826 -6.652 -9.125 1.00 88.69 84 ARG A N 1
ATOM 661 C CA . ARG A 1 84 ? -1.053 -5.862 -10.324 1.00 88.69 84 ARG A CA 1
ATOM 662 C C . ARG A 1 84 ? 0.232 -5.738 -11.119 1.00 88.69 84 ARG A C 1
ATOM 664 O O . ARG A 1 84 ? 1.261 -5.333 -10.597 1.00 88.69 84 ARG A O 1
ATOM 671 N N . TYR A 1 85 ? 0.144 -6.032 -12.411 1.00 91.19 85 TYR A N 1
ATOM 672 C CA . TYR A 1 85 ? 1.204 -5.701 -13.356 1.00 91.19 85 TYR A CA 1
ATOM 673 C C . TYR A 1 85 ? 1.256 -4.185 -13.591 1.00 91.19 85 TYR A C 1
ATOM 675 O O . TYR A 1 85 ? 0.226 -3.565 -13.869 1.00 91.19 85 TYR A O 1
ATOM 683 N N . LEU A 1 86 ? 2.450 -3.604 -13.493 1.00 90.31 86 LEU A N 1
ATOM 684 C CA . LEU A 1 86 ? 2.698 -2.167 -13.624 1.00 90.31 86 LEU A CA 1
ATOM 685 C C . LEU A 1 86 ? 3.456 -1.785 -14.899 1.00 90.31 86 LEU A C 1
ATOM 687 O O . LEU A 1 86 ? 3.501 -0.605 -15.238 1.00 90.31 86 LEU A O 1
ATOM 691 N N . GLY A 1 87 ? 4.019 -2.746 -15.633 1.00 90.44 87 GLY A N 1
ATOM 692 C CA . GLY A 1 87 ? 4.885 -2.423 -16.768 1.00 90.44 87 GLY A CA 1
ATOM 693 C C . GLY A 1 87 ? 6.275 -2.045 -16.288 1.00 90.44 87 GLY A C 1
ATOM 694 O O . GLY A 1 87 ? 6.857 -2.789 -15.522 1.00 90.44 87 GLY A O 1
ATOM 695 N N . ASN A 1 88 ? 6.809 -0.906 -16.712 1.00 91.00 88 ASN A N 1
ATOM 696 C CA . ASN A 1 88 ? 8.125 -0.451 -16.276 1.00 91.00 88 ASN A CA 1
ATOM 697 C C . ASN A 1 88 ? 7.979 0.624 -15.192 1.00 91.00 88 ASN A C 1
ATOM 699 O O . ASN A 1 88 ? 7.389 1.674 -15.447 1.00 91.00 88 ASN A O 1
ATOM 703 N N . CYS A 1 89 ? 8.519 0.374 -14.002 1.00 91.94 89 CYS A N 1
ATOM 704 C CA . CYS A 1 89 ? 8.642 1.377 -12.950 1.00 91.94 89 CYS A CA 1
ATOM 705 C C . CYS A 1 89 ? 9.807 1.042 -12.014 1.00 91.94 89 CYS A C 1
ATOM 707 O O . CYS A 1 89 ? 10.364 -0.054 -12.041 1.00 91.94 89 CYS A O 1
ATOM 709 N N . THR A 1 90 ? 10.177 1.994 -11.167 1.00 91.94 90 THR A N 1
ATOM 710 C CA . THR A 1 90 ? 11.184 1.803 -10.119 1.00 91.94 90 THR A CA 1
ATOM 711 C C . THR A 1 90 ? 10.652 0.944 -8.967 1.00 91.94 90 THR A C 1
ATOM 713 O O . THR A 1 90 ? 9.441 0.792 -8.788 1.00 91.94 90 THR A O 1
ATOM 716 N N . MET A 1 91 ? 11.563 0.413 -8.139 1.00 90.50 91 MET A N 1
ATOM 717 C CA . MET A 1 91 ? 11.199 -0.301 -6.905 1.00 90.50 91 MET A CA 1
ATOM 718 C C . MET A 1 91 ? 10.312 0.563 -6.000 1.00 90.50 91 MET A C 1
ATOM 720 O O . MET A 1 91 ? 9.255 0.110 -5.568 1.00 90.50 91 MET A O 1
ATOM 724 N N . LEU A 1 92 ? 10.694 1.826 -5.779 1.00 92.19 92 LEU A N 1
ATOM 725 C CA . LEU A 1 92 ? 9.912 2.775 -4.985 1.00 92.19 92 LEU A CA 1
ATOM 726 C C . LEU A 1 92 ? 8.504 2.980 -5.561 1.00 92.19 92 LEU A C 1
ATOM 728 O O . LEU A 1 92 ? 7.525 2.951 -4.821 1.00 92.19 92 LEU A O 1
ATOM 732 N N . GLU A 1 93 ? 8.381 3.169 -6.876 1.00 93.38 93 GLU A N 1
ATOM 733 C CA . GLU A 1 93 ? 7.069 3.317 -7.513 1.00 93.38 93 GLU A CA 1
ATOM 734 C C . GLU A 1 93 ? 6.212 2.063 -7.350 1.00 93.38 93 GLU A C 1
ATOM 736 O O . GLU A 1 93 ? 5.026 2.198 -7.060 1.00 93.38 93 GLU A O 1
ATOM 741 N N . SER A 1 94 ? 6.790 0.863 -7.484 1.00 93.06 94 SER A N 1
ATOM 742 C CA . SER A 1 94 ? 6.046 -0.391 -7.310 1.00 93.06 94 SER A CA 1
ATOM 743 C C . SER A 1 94 ? 5.474 -0.537 -5.894 1.00 93.06 94 SER A C 1
ATOM 745 O O . SER A 1 94 ? 4.296 -0.847 -5.734 1.00 93.06 94 SER A O 1
ATOM 747 N N . GLU A 1 95 ? 6.253 -0.199 -4.865 1.00 93.25 95 GLU A N 1
ATOM 748 C CA . GLU A 1 95 ? 5.795 -0.212 -3.471 1.00 93.25 95 GLU A CA 1
ATOM 749 C C . GLU A 1 95 ? 4.701 0.837 -3.222 1.00 93.25 95 GLU A C 1
ATOM 751 O O . GLU A 1 95 ? 3.654 0.543 -2.639 1.00 93.25 95 GLU A O 1
ATOM 756 N N . LEU A 1 96 ? 4.894 2.066 -3.715 1.00 95.56 96 LEU A N 1
ATOM 757 C CA . LEU A 1 96 ? 3.904 3.138 -3.585 1.00 95.56 96 LEU A CA 1
ATOM 758 C C . LEU A 1 96 ? 2.588 2.797 -4.304 1.00 95.56 96 LEU A C 1
ATOM 760 O O . LEU A 1 96 ? 1.506 3.090 -3.786 1.00 95.56 96 LEU A O 1
ATOM 764 N N . TRP A 1 97 ? 2.653 2.158 -5.474 1.00 96.31 97 TRP A N 1
ATOM 765 C CA . TRP A 1 97 ? 1.471 1.652 -6.171 1.00 96.31 97 TRP A CA 1
ATOM 766 C C . TRP A 1 97 ? 0.769 0.553 -5.374 1.00 96.31 97 TRP A C 1
ATOM 768 O O . TRP A 1 97 ? -0.457 0.605 -5.239 1.00 96.31 97 TRP A O 1
ATOM 778 N N . GLY A 1 98 ? 1.528 -0.366 -4.771 1.00 94.81 98 GLY A N 1
ATOM 779 C CA . GLY A 1 98 ? 0.999 -1.385 -3.866 1.00 94.81 98 GLY A CA 1
ATOM 780 C C . GLY A 1 98 ? 0.232 -0.778 -2.694 1.00 94.81 98 GLY A C 1
ATOM 781 O O . GLY A 1 98 ? -0.900 -1.181 -2.415 1.00 94.81 98 GLY A O 1
ATOM 782 N N . ILE A 1 99 ? 0.785 0.263 -2.064 1.00 96.44 99 ILE A N 1
ATOM 783 C CA . ILE A 1 99 ? 0.117 0.992 -0.975 1.00 96.44 99 ILE A CA 1
ATOM 784 C C . ILE A 1 99 ? -1.179 1.626 -1.475 1.00 96.44 99 ILE A C 1
ATOM 786 O O . ILE A 1 99 ? -2.228 1.450 -0.857 1.00 96.44 99 ILE A O 1
ATOM 790 N N . LEU A 1 100 ? -1.143 2.341 -2.603 1.00 97.31 100 LEU A N 1
ATOM 791 C CA . LEU A 1 100 ? -2.333 2.999 -3.139 1.00 97.31 100 LEU A CA 1
ATOM 792 C C . LEU A 1 100 ? -3.440 1.991 -3.491 1.00 97.31 100 LEU A C 1
ATOM 794 O O . LEU A 1 100 ? -4.605 2.220 -3.155 1.00 97.31 100 LEU A O 1
ATOM 798 N N . ASN A 1 101 ? -3.095 0.881 -4.145 1.00 96.25 101 ASN A N 1
ATOM 799 C CA . ASN A 1 101 ? -4.048 -0.171 -4.497 1.00 96.25 101 ASN A CA 1
ATOM 800 C C . ASN A 1 101 ? -4.646 -0.815 -3.237 1.00 96.25 101 ASN A C 1
ATOM 802 O O . ASN A 1 101 ? -5.869 -0.939 -3.134 1.00 96.25 101 ASN A O 1
ATOM 806 N N . GLY A 1 102 ? -3.809 -1.146 -2.250 1.00 96.12 102 GLY A N 1
ATOM 807 C CA . GLY A 1 102 ? -4.245 -1.697 -0.968 1.00 96.12 102 GLY A CA 1
ATOM 808 C C . GLY A 1 102 ? -5.178 -0.760 -0.198 1.00 96.12 102 GLY A C 1
ATOM 809 O O . GLY A 1 102 ? -6.223 -1.192 0.286 1.00 96.12 102 GLY A O 1
ATOM 810 N N . LEU A 1 103 ? -4.862 0.539 -0.141 1.00 97.06 103 LEU A N 1
ATOM 811 C CA . LEU A 1 103 ? -5.715 1.546 0.498 1.00 97.06 103 LEU A CA 1
ATOM 812 C C . LEU A 1 103 ? -7.085 1.667 -0.179 1.00 97.06 103 LEU A C 1
ATOM 814 O O . LEU A 1 103 ? -8.098 1.757 0.514 1.00 97.06 103 LEU A O 1
ATOM 818 N N . ASN A 1 104 ? -7.137 1.643 -1.514 1.00 96.44 104 ASN A N 1
ATOM 819 C CA . ASN A 1 104 ? -8.411 1.673 -2.235 1.00 96.44 104 ASN A CA 1
ATOM 820 C C . ASN A 1 104 ? -9.264 0.438 -1.902 1.00 96.44 104 ASN A C 1
ATOM 822 O O . ASN A 1 104 ? -10.435 0.589 -1.562 1.00 96.44 104 ASN A O 1
ATOM 826 N N . LEU A 1 105 ? -8.666 -0.759 -1.883 1.00 95.00 105 LEU A N 1
ATOM 827 C CA . LEU A 1 105 ? -9.364 -1.998 -1.512 1.00 95.00 105 LEU A CA 1
ATOM 828 C C . LEU A 1 105 ? -9.914 -1.969 -0.079 1.00 95.00 105 LEU A C 1
ATOM 830 O O . LEU A 1 105 ? -11.013 -2.463 0.180 1.00 95.00 105 LEU A O 1
ATOM 834 N N . ILE A 1 106 ? -9.157 -1.401 0.857 1.00 95.25 106 ILE A N 1
ATOM 835 C CA . ILE A 1 106 ? -9.577 -1.234 2.253 1.00 95.25 106 ILE A CA 1
ATOM 836 C C . ILE A 1 106 ? -10.771 -0.27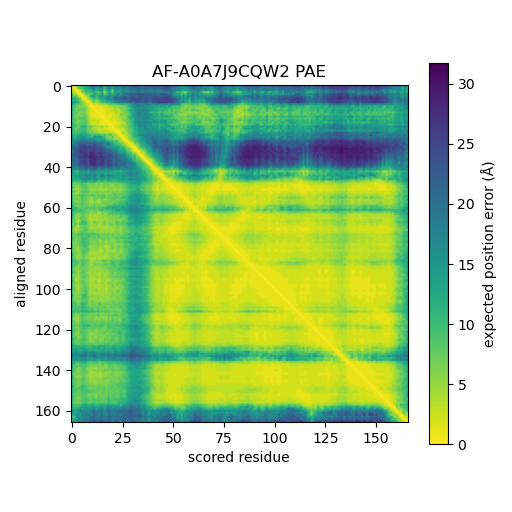9 2.350 1.00 95.25 106 ILE A C 1
ATOM 838 O O . ILE A 1 106 ? -11.755 -0.599 3.022 1.00 95.25 106 ILE A O 1
ATOM 842 N N . LEU A 1 107 ? -10.703 0.871 1.671 1.00 94.62 107 LEU A N 1
ATOM 843 C CA . LEU A 1 107 ? -11.775 1.868 1.674 1.00 94.62 107 LEU A CA 1
ATOM 844 C C . LEU A 1 107 ? -13.057 1.334 1.029 1.00 94.62 107 LEU A C 1
ATOM 846 O O . LEU A 1 107 ? -14.141 1.551 1.571 1.00 94.62 107 LEU A O 1
ATOM 850 N N . ASP A 1 108 ? -12.948 0.588 -0.071 1.00 95.06 108 ASP A N 1
ATOM 851 C CA . ASP A 1 108 ? -14.093 -0.057 -0.728 1.00 95.06 108 ASP A CA 1
ATOM 852 C C . ASP A 1 108 ? -14.796 -1.060 0.203 1.00 95.06 108 ASP A C 1
ATOM 854 O O . ASP A 1 108 ? -16.013 -1.246 0.139 1.00 95.06 108 ASP A O 1
ATOM 858 N N . ARG A 1 109 ? -14.043 -1.661 1.133 1.00 92.56 109 ARG A N 1
ATOM 859 C CA . ARG A 1 109 ? -14.547 -2.570 2.175 1.00 92.56 109 ARG A CA 1
ATOM 860 C C . ARG A 1 109 ? -14.942 -1.874 3.479 1.00 92.56 109 ARG A C 1
ATOM 862 O O . ARG A 1 109 ? -15.365 -2.555 4.409 1.00 92.56 109 ARG A O 1
ATOM 869 N N . ARG A 1 110 ? -14.872 -0.539 3.533 1.00 93.62 110 ARG A N 1
ATOM 870 C CA . ARG A 1 110 ? -15.260 0.301 4.682 1.00 93.62 110 ARG A CA 1
ATOM 871 C C . ARG A 1 110 ? -14.460 0.040 5.961 1.00 93.62 110 ARG A C 1
ATOM 873 O O . ARG A 1 110 ? -14.968 0.254 7.059 1.00 93.62 110 ARG A O 1
ATOM 880 N N . PHE A 1 111 ? -13.213 -0.405 5.837 1.00 92.88 111 PHE A N 1
ATOM 881 C CA . PHE A 1 111 ? -12.307 -0.407 6.981 1.00 92.88 111 PHE A CA 1
ATOM 882 C C . PHE A 1 111 ? -11.778 1.007 7.220 1.00 92.88 111 PHE A C 1
ATOM 884 O O . PHE A 1 111 ? -11.404 1.715 6.286 1.00 92.88 111 PHE A O 1
ATOM 891 N N . GLU A 1 112 ? -11.752 1.412 8.486 1.00 89.44 112 GLU A N 1
ATOM 892 C CA . GLU A 1 112 ? -11.472 2.799 8.863 1.00 89.44 112 GLU A CA 1
ATOM 893 C C . GLU A 1 112 ? -10.133 2.980 9.584 1.00 89.44 112 GLU A C 1
ATOM 895 O O . GLU A 1 112 ? -9.646 4.106 9.640 1.00 89.44 112 GLU A O 1
ATOM 900 N N . ASN A 1 113 ? -9.537 1.908 10.124 1.00 94.69 113 ASN A N 1
ATOM 901 C CA . ASN A 1 113 ? -8.266 1.972 10.850 1.00 94.69 113 ASN A CA 1
ATOM 902 C C . ASN A 1 113 ? -7.258 0.991 10.251 1.00 94.69 113 ASN A C 1
ATOM 904 O O . ASN A 1 113 ? -7.573 -0.189 10.074 1.00 94.69 113 ASN A O 1
ATOM 908 N N . ILE A 1 114 ? -6.070 1.486 9.905 1.00 95.44 114 ILE A N 1
ATOM 909 C CA . ILE A 1 114 ? -5.114 0.750 9.070 1.00 95.44 114 ILE A CA 1
ATOM 910 C C . ILE A 1 114 ? -3.714 0.796 9.673 1.00 95.44 114 ILE A C 1
ATOM 912 O O . ILE A 1 114 ? -3.169 1.869 9.907 1.00 95.44 114 ILE A O 1
ATOM 916 N N . LEU A 1 115 ? -3.085 -0.366 9.816 1.00 94.75 115 LEU A N 1
ATOM 917 C CA . LEU A 1 115 ? -1.643 -0.477 10.010 1.00 94.75 115 LEU A CA 1
ATOM 918 C C . LEU A 1 115 ? -0.979 -0.835 8.678 1.00 94.75 115 LEU A C 1
ATOM 920 O O . LEU A 1 115 ? -1.202 -1.924 8.154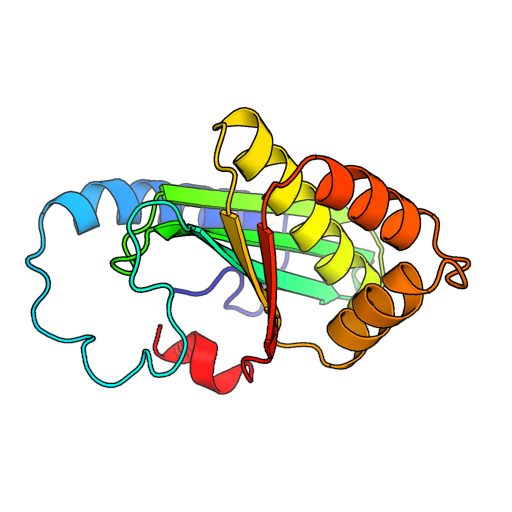 1.00 94.75 115 LEU A O 1
ATOM 924 N N . ILE A 1 116 ? -0.157 0.055 8.132 1.00 94.31 116 ILE A N 1
ATOM 925 C CA . ILE A 1 116 ? 0.569 -0.164 6.877 1.00 94.31 116 ILE A CA 1
ATOM 926 C C . ILE A 1 116 ? 1.969 -0.681 7.209 1.00 94.31 116 ILE A C 1
ATOM 928 O O . ILE A 1 116 ? 2.768 0.012 7.837 1.00 94.31 116 ILE A O 1
ATOM 932 N N . GLN A 1 117 ? 2.272 -1.903 6.788 1.00 92.06 117 GLN A N 1
ATOM 933 C CA . GLN A 1 117 ? 3.547 -2.571 7.018 1.00 92.06 117 GLN A CA 1
ATOM 934 C C . GLN A 1 117 ? 4.381 -2.572 5.738 1.00 92.06 117 GLN A C 1
ATOM 936 O O . GLN A 1 117 ? 3.997 -3.182 4.741 1.00 92.06 117 GLN A O 1
ATOM 941 N N . ILE A 1 118 ? 5.533 -1.905 5.801 1.00 89.81 118 ILE A N 1
ATOM 942 C CA . ILE A 1 118 ? 6.400 -1.615 4.652 1.00 89.81 118 ILE A CA 1
ATOM 943 C C . ILE A 1 118 ? 7.815 -2.115 4.967 1.00 89.81 118 ILE A C 1
ATOM 945 O O . ILE A 1 118 ? 8.316 -1.884 6.070 1.00 89.81 118 ILE A O 1
ATOM 949 N N . ASP A 1 119 ? 8.484 -2.786 4.028 1.00 86.62 119 ASP A N 1
ATOM 950 C CA . ASP A 1 119 ? 9.874 -3.248 4.198 1.00 86.62 119 ASP A CA 1
ATOM 951 C C . ASP A 1 119 ? 10.931 -2.266 3.670 1.00 86.62 119 ASP A C 1
ATOM 953 O O . ASP A 1 119 ? 12.087 -2.300 4.108 1.00 86.62 119 ASP A O 1
ATOM 957 N N . SER A 1 120 ? 10.524 -1.347 2.797 1.00 88.56 120 SER A N 1
ATOM 958 C CA . SER A 1 120 ? 11.349 -0.293 2.220 1.00 88.56 120 SER A CA 1
ATOM 959 C C . SER A 1 120 ? 11.350 0.977 3.080 1.00 88.56 120 SER A C 1
ATOM 961 O O . SER A 1 120 ? 10.353 1.693 3.182 1.00 88.56 120 SER A O 1
ATOM 963 N N . ILE A 1 121 ? 12.510 1.302 3.663 1.00 90.25 121 ILE A N 1
ATOM 964 C CA . ILE A 1 121 ? 12.721 2.569 4.389 1.00 90.25 121 ILE A CA 1
ATOM 965 C C . ILE A 1 121 ? 12.517 3.770 3.455 1.00 90.25 121 ILE A C 1
ATOM 967 O O . ILE A 1 121 ? 11.956 4.779 3.869 1.00 90.25 121 ILE A O 1
ATOM 971 N N . GLU A 1 122 ? 12.927 3.653 2.191 1.00 92.06 122 GLU A N 1
ATOM 972 C CA . GLU A 1 122 ? 12.733 4.696 1.180 1.00 92.06 122 GLU A CA 1
ATOM 973 C C . GLU A 1 122 ? 11.244 5.009 0.979 1.00 92.06 122 GLU A C 1
ATOM 975 O O . GLU A 1 122 ? 10.842 6.171 0.970 1.00 92.06 122 GLU A O 1
ATOM 980 N N . THR A 1 123 ? 10.409 3.970 0.922 1.00 93.06 123 THR A N 1
ATOM 981 C CA . THR A 1 123 ? 8.953 4.123 0.806 1.00 93.06 123 THR A CA 1
ATOM 982 C C . THR A 1 123 ? 8.360 4.761 2.060 1.00 93.06 123 THR A C 1
ATOM 984 O O . THR A 1 123 ? 7.531 5.663 1.952 1.00 93.06 123 THR A O 1
ATOM 987 N N . ILE A 1 124 ? 8.815 4.361 3.254 1.00 92.56 124 ILE A N 1
ATOM 988 C CA . ILE A 1 124 ? 8.396 5.001 4.512 1.00 92.56 124 ILE A CA 1
ATOM 989 C C . ILE A 1 124 ? 8.733 6.491 4.486 1.00 92.56 124 ILE A C 1
ATOM 991 O O . ILE A 1 124 ? 7.859 7.310 4.759 1.00 92.56 124 ILE A O 1
ATOM 995 N N . ASN A 1 125 ? 9.960 6.854 4.114 1.00 93.12 125 ASN A N 1
ATOM 996 C CA . ASN A 1 125 ? 10.378 8.250 4.035 1.00 93.12 125 ASN A CA 1
ATOM 997 C C . ASN A 1 125 ? 9.508 9.036 3.050 1.00 93.12 125 ASN A C 1
ATOM 999 O O . ASN A 1 125 ? 9.014 10.101 3.410 1.00 93.12 125 ASN A O 1
ATOM 1003 N N . ALA A 1 126 ? 9.220 8.483 1.868 1.00 93.00 126 ALA A N 1
ATOM 1004 C CA . ALA A 1 126 ? 8.353 9.125 0.880 1.00 93.00 126 ALA A CA 1
ATOM 1005 C C . ALA A 1 126 ? 6.935 9.406 1.424 1.00 93.00 126 ALA A C 1
ATOM 1007 O O . ALA A 1 126 ? 6.384 10.487 1.195 1.00 93.00 126 ALA A O 1
ATOM 1008 N N . ILE A 1 127 ? 6.351 8.467 2.179 1.00 92.44 127 ILE A N 1
ATOM 1009 C CA . ILE A 1 127 ? 5.049 8.652 2.845 1.00 92.44 127 ILE A CA 1
ATOM 1010 C C . ILE A 1 127 ? 5.144 9.673 3.990 1.00 92.44 127 ILE A C 1
ATOM 1012 O O . ILE A 1 127 ? 4.269 10.522 4.164 1.00 92.44 127 ILE A O 1
ATOM 1016 N N . MET A 1 128 ? 6.210 9.650 4.785 1.00 90.44 128 MET A N 1
ATOM 1017 C CA . MET A 1 128 ? 6.360 10.611 5.880 1.00 90.44 128 MET A CA 1
ATOM 1018 C C . MET A 1 128 ? 6.574 12.037 5.351 1.00 90.44 128 MET A C 1
ATOM 1020 O O . MET A 1 128 ? 5.926 12.973 5.821 1.00 90.44 128 MET A O 1
ATOM 1024 N N . GLU A 1 129 ? 7.384 12.209 4.307 1.00 86.81 129 GLU A N 1
ATOM 1025 C CA . GLU A 1 129 ? 7.581 13.487 3.617 1.00 86.81 129 GLU A CA 1
ATOM 1026 C C . GLU A 1 129 ? 6.281 14.023 3.015 1.00 86.81 129 GLU A C 1
ATOM 1028 O O . GLU A 1 129 ? 5.981 15.214 3.132 1.00 86.81 129 GLU A O 1
ATOM 1033 N N . GLY A 1 130 ? 5.462 13.161 2.410 1.00 84.19 130 GLY A N 1
ATOM 1034 C CA . GLY A 1 130 ? 4.172 13.563 1.856 1.00 84.19 130 GLY A CA 1
ATOM 1035 C C . GLY A 1 130 ? 3.187 14.096 2.904 1.00 84.19 130 GLY A C 1
ATOM 1036 O O . GLY A 1 130 ? 2.348 14.939 2.574 1.00 84.19 130 GLY A O 1
ATOM 1037 N N . THR A 1 131 ? 3.345 13.714 4.176 1.00 83.12 131 THR A N 1
ATOM 1038 C CA . THR A 1 131 ? 2.552 14.257 5.295 1.00 83.12 131 THR A CA 1
ATOM 1039 C C . THR A 1 131 ? 2.838 15.742 5.520 1.00 83.12 131 THR A C 1
ATOM 1041 O O . THR A 1 131 ? 1.934 16.500 5.865 1.00 83.12 131 THR A O 1
ATOM 1044 N N . SER A 1 132 ? 4.071 16.185 5.253 1.00 81.38 132 SER A N 1
ATOM 1045 C CA . SER A 1 132 ? 4.462 17.600 5.336 1.00 81.38 132 SER A CA 1
ATOM 1046 C C . SER A 1 132 ? 3.968 18.451 4.155 1.00 81.38 132 SER A C 1
ATOM 1048 O O . SER A 1 132 ? 4.135 19.666 4.161 1.00 81.38 132 SER A O 1
ATOM 1050 N N . GLY A 1 133 ? 3.362 17.831 3.132 1.00 74.81 133 GLY A N 1
ATOM 1051 C CA . GLY A 1 133 ? 2.901 18.506 1.914 1.00 74.81 133 GLY A CA 1
ATOM 1052 C C . GLY A 1 133 ? 4.008 18.852 0.911 1.00 74.81 133 GLY A C 1
ATOM 1053 O O 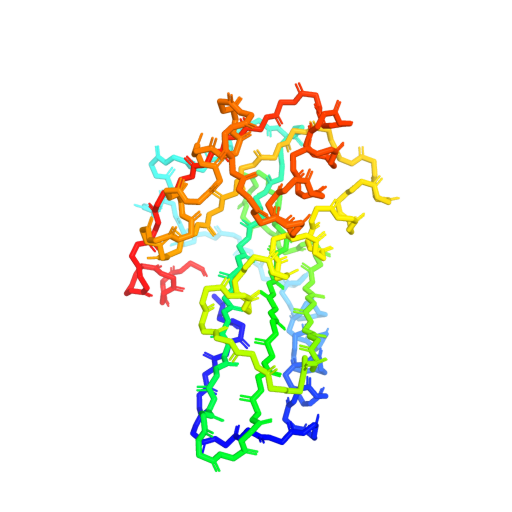. GLY A 1 133 ? 3.704 19.363 -0.164 1.00 74.81 133 GLY A O 1
ATOM 1054 N N . ASN A 1 134 ? 5.267 18.528 1.220 1.00 74.44 134 ASN A N 1
ATOM 1055 C CA . ASN A 1 134 ? 6.438 18.921 0.429 1.00 74.44 134 ASN A CA 1
ATOM 1056 C C . ASN A 1 134 ? 6.815 17.936 -0.691 1.00 74.44 134 ASN A C 1
ATOM 1058 O O . ASN A 1 134 ? 7.726 18.211 -1.468 1.00 74.44 134 ASN A O 1
ATOM 1062 N N . SER A 1 135 ? 6.142 16.785 -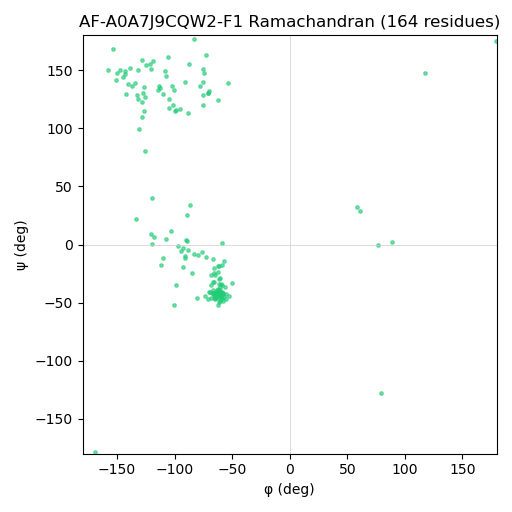0.800 1.00 79.38 135 SER A N 1
ATOM 1063 C CA . SER A 1 135 ? 6.480 15.802 -1.836 1.00 79.38 135 SER A CA 1
ATOM 1064 C C . SER A 1 135 ? 6.086 16.301 -3.229 1.00 79.38 135 SER A C 1
ATOM 1066 O O . SER A 1 135 ? 4.945 16.705 -3.454 1.00 79.38 135 SER A O 1
ATOM 1068 N N . ASN A 1 136 ? 7.000 16.205 -4.197 1.00 81.00 136 ASN A N 1
ATOM 1069 C CA . ASN A 1 136 ? 6.717 16.480 -5.610 1.00 81.00 136 ASN A CA 1
ATOM 1070 C C . ASN A 1 136 ? 6.101 15.282 -6.352 1.00 81.00 136 ASN A C 1
ATOM 1072 O O . ASN A 1 136 ? 5.629 15.438 -7.477 1.00 81.00 136 ASN A O 1
ATOM 1076 N N . SER A 1 137 ? 6.040 14.104 -5.724 1.00 91.06 137 SER A N 1
ATOM 1077 C CA . SER A 1 137 ? 5.474 12.903 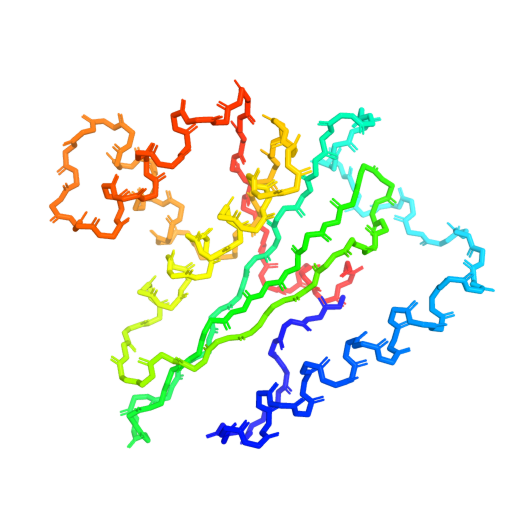-6.338 1.00 91.06 137 SER A CA 1
ATOM 1078 C C . SER A 1 137 ? 3.946 12.962 -6.374 1.00 91.06 137 SER A C 1
ATOM 1080 O O . SER A 1 137 ? 3.277 13.035 -5.339 1.00 91.06 137 SER A O 1
ATOM 1082 N N . ALA A 1 138 ? 3.368 12.896 -7.576 1.00 92.75 138 ALA A N 1
ATOM 1083 C CA . ALA A 1 138 ? 1.918 12.806 -7.757 1.00 92.75 138 ALA A CA 1
ATOM 1084 C C . ALA A 1 138 ? 1.331 11.552 -7.084 1.00 92.75 138 ALA A C 1
ATOM 1086 O O . ALA A 1 138 ? 0.230 11.610 -6.532 1.00 92.75 138 ALA A O 1
ATOM 1087 N N . LEU A 1 139 ? 2.084 10.446 -7.074 1.00 94.88 139 LEU A N 1
ATOM 1088 C CA . LEU A 1 139 ? 1.673 9.191 -6.448 1.00 94.88 139 LEU A CA 1
ATOM 1089 C C . LEU A 1 139 ? 1.612 9.323 -4.922 1.00 94.88 139 LEU A C 1
ATOM 1091 O O . LEU A 1 139 ? 0.592 8.993 -4.321 1.00 94.88 139 LEU A O 1
ATOM 1095 N N . VAL A 1 140 ? 2.638 9.917 -4.304 1.00 95.69 140 VAL A N 1
ATOM 1096 C CA . VAL A 1 140 ? 2.641 10.216 -2.861 1.00 95.69 140 VAL A CA 1
ATOM 1097 C C . VAL A 1 140 ? 1.480 11.145 -2.504 1.00 95.69 140 VAL A C 1
ATOM 1099 O O . VAL A 1 140 ? 0.705 10.850 -1.594 1.00 95.69 140 VAL A O 1
ATOM 1102 N N . LYS A 1 141 ? 1.268 12.227 -3.269 1.00 94.44 141 LYS A N 1
ATOM 1103 C CA . LYS A 1 141 ? 0.116 13.126 -3.066 1.00 94.44 141 LYS A CA 1
ATOM 1104 C C . LYS A 1 141 ? -1.212 12.369 -3.118 1.00 94.44 141 LYS A C 1
ATOM 1106 O O . LYS A 1 141 ? -2.088 12.614 -2.287 1.00 94.44 141 LYS A O 1
ATOM 1111 N N . ARG A 1 142 ? -1.366 11.437 -4.064 1.00 95.75 142 ARG A N 1
ATOM 1112 C CA . ARG A 1 142 ? -2.575 10.617 -4.200 1.00 95.75 142 ARG A CA 1
ATOM 1113 C C . ARG A 1 142 ? -2.769 9.664 -3.019 1.00 95.75 142 ARG A C 1
ATOM 1115 O O . ARG A 1 142 ? -3.898 9.524 -2.544 1.00 95.75 142 ARG A O 1
ATOM 1122 N N . ILE A 1 143 ? -1.695 9.063 -2.508 1.00 96.75 143 ILE A N 1
ATOM 1123 C CA . ILE A 1 143 ? -1.736 8.238 -1.293 1.00 96.75 143 ILE A CA 1
ATOM 1124 C C . ILE A 1 143 ? -2.213 9.079 -0.107 1.00 96.75 143 ILE A C 1
ATOM 1126 O O . ILE A 1 143 ? -3.185 8.704 0.542 1.00 96.75 143 ILE A O 1
ATOM 1130 N N . HIS A 1 144 ? -1.652 10.271 0.115 1.00 95.12 144 HIS A N 1
ATOM 1131 C CA . HIS A 1 144 ? -2.101 11.141 1.209 1.00 95.12 144 HIS A CA 1
ATOM 1132 C C . HIS A 1 144 ? -3.548 11.607 1.069 1.00 95.12 144 HIS A C 1
ATOM 1134 O O . HIS A 1 144 ? -4.276 11.649 2.058 1.00 95.12 144 HIS A O 1
ATOM 1140 N N . GLN A 1 145 ? -4.005 11.932 -0.142 1.00 94.31 145 GLN A N 1
ATOM 1141 C CA . GLN A 1 145 ? -5.424 12.223 -0.380 1.00 94.31 145 GLN A CA 1
ATOM 1142 C C . GLN A 1 145 ? -6.324 11.043 0.003 1.00 94.31 145 GLN A C 1
ATOM 1144 O O . GLN A 1 145 ? -7.430 11.248 0.496 1.00 94.31 145 GLN A O 1
ATOM 1149 N N . THR A 1 146 ? -5.848 9.818 -0.212 1.00 95.88 146 THR A N 1
ATOM 1150 C CA . THR A 1 146 ? -6.570 8.592 0.138 1.00 95.88 146 THR A CA 1
ATOM 1151 C C . THR A 1 146 ? -6.552 8.362 1.649 1.00 95.88 146 THR A C 1
ATOM 1153 O O . THR A 1 146 ? -7.606 8.128 2.234 1.00 95.88 146 THR A O 1
ATOM 1156 N N . LEU A 1 147 ? -5.403 8.550 2.306 1.00 95.50 147 LEU A N 1
ATOM 1157 C CA . LEU A 1 147 ? -5.256 8.449 3.762 1.00 95.50 147 LEU A CA 1
ATOM 1158 C C . LEU A 1 147 ? -6.119 9.461 4.527 1.00 95.50 147 LEU A C 1
ATOM 1160 O O . LEU A 1 147 ? -6.595 9.146 5.608 1.00 95.50 147 LEU A O 1
ATOM 1164 N N . LYS A 1 148 ? -6.413 10.638 3.955 1.00 94.31 148 LYS A N 1
ATOM 1165 C CA . LYS A 1 148 ? -7.367 11.603 4.545 1.00 94.31 148 LYS A CA 1
ATOM 1166 C C . LYS A 1 148 ? -8.794 11.059 4.693 1.00 94.31 148 LYS A C 1
ATOM 1168 O O . LYS A 1 148 ? -9.584 11.642 5.427 1.00 94.31 148 LYS A O 1
ATOM 1173 N N . ARG A 1 149 ? -9.147 9.992 3.969 1.00 94.56 149 ARG A N 1
ATOM 1174 C CA . ARG A 1 149 ? -10.459 9.324 4.049 1.00 94.56 149 ARG A CA 1
ATOM 1175 C C . ARG A 1 149 ? -10.479 8.195 5.082 1.00 94.56 149 ARG A C 1
ATOM 1177 O O . ARG A 1 149 ? -11.542 7.651 5.353 1.00 94.56 149 ARG A O 1
ATOM 1184 N N . VAL A 1 150 ? -9.316 7.829 5.613 1.00 93.75 150 VAL A N 1
ATOM 1185 C CA . VAL A 1 150 ? -9.137 6.808 6.645 1.00 93.75 150 VAL A CA 1
ATOM 1186 C C . VAL A 1 150 ? -9.200 7.502 8.005 1.00 93.75 150 VAL A C 1
ATOM 1188 O O . VAL A 1 150 ? -8.669 8.599 8.165 1.00 93.75 15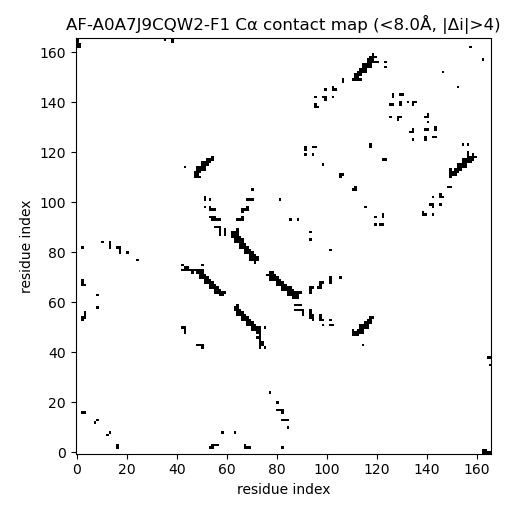0 VAL A O 1
ATOM 1191 N N . LYS A 1 151 ? -9.855 6.886 8.993 1.00 93.94 151 LYS A N 1
ATOM 1192 C CA . LYS A 1 151 ? -10.038 7.480 10.323 1.00 93.94 151 LYS A CA 1
ATOM 1193 C C . LYS A 1 151 ? -8.730 7.519 11.106 1.00 93.94 151 LYS A C 1
ATOM 1195 O O . LYS A 1 151 ? -8.401 8.546 11.695 1.00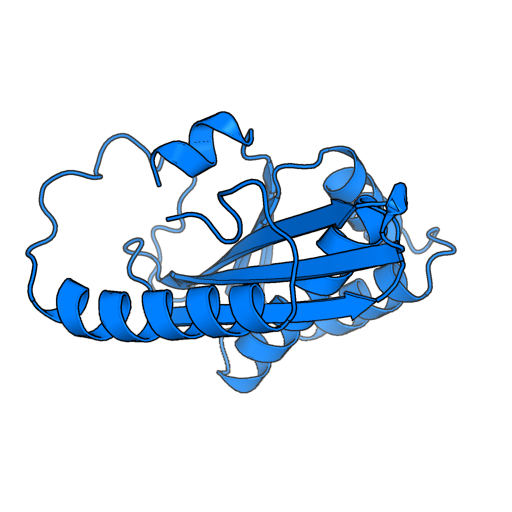 93.94 151 LYS A O 1
ATOM 1200 N N . GLN A 1 152 ? -8.001 6.407 11.122 1.00 94.06 152 GLN A N 1
ATOM 1201 C CA . GLN A 1 152 ? -6.693 6.297 11.766 1.00 94.06 152 GLN A CA 1
ATOM 1202 C C . GLN A 1 152 ? -5.770 5.446 10.902 1.00 94.06 152 GLN A C 1
ATOM 1204 O O . GLN A 1 152 ? -6.181 4.424 10.356 1.00 94.06 152 GLN A O 1
ATOM 1209 N N . TRP A 1 153 ? -4.516 5.855 10.773 1.00 94.62 153 TRP A N 1
ATOM 1210 C CA . TRP A 1 153 ? -3.521 5.044 10.093 1.00 94.62 153 TRP A CA 1
ATOM 1211 C C . TRP A 1 153 ? -2.171 5.167 10.779 1.00 94.62 153 TRP A C 1
ATOM 1213 O O . TRP A 1 153 ? -1.821 6.222 11.306 1.00 94.62 153 TRP A O 1
ATOM 1223 N N . GLU A 1 154 ? -1.424 4.075 10.747 1.00 93.25 154 GLU A N 1
ATOM 1224 C CA . GLU A 1 154 ? -0.064 3.984 11.258 1.00 93.25 154 GLU A CA 1
ATOM 1225 C C . GLU A 1 154 ? 0.821 3.318 10.209 1.00 93.25 154 GLU A C 1
ATOM 1227 O O . GLU A 1 154 ? 0.356 2.495 9.418 1.00 93.25 154 GLU A O 1
ATOM 1232 N N . VAL A 1 155 ? 2.103 3.674 10.200 1.00 91.88 155 VAL A N 1
ATOM 1233 C CA . VAL A 1 155 ? 3.112 3.030 9.357 1.00 91.88 155 VAL A CA 1
ATOM 1234 C C . VAL A 1 155 ? 4.108 2.316 10.251 1.00 91.88 155 VAL A C 1
ATOM 1236 O O . VAL A 1 155 ? 4.621 2.887 11.212 1.00 91.88 155 VAL A O 1
ATOM 1239 N N . GLN A 1 156 ? 4.412 1.074 9.899 1.00 89.94 156 GLN A N 1
ATOM 1240 C CA . GLN A 1 156 ? 5.390 0.254 10.587 1.00 89.94 156 GLN A CA 1
ATOM 1241 C C . GLN A 1 156 ? 6.412 -0.299 9.596 1.00 89.94 156 GLN A C 1
ATOM 1243 O O . GLN A 1 156 ? 6.062 -0.923 8.593 1.00 89.94 156 GLN A O 1
ATOM 1248 N N . HIS A 1 157 ? 7.696 -0.145 9.928 1.00 87.69 157 HIS A N 1
ATOM 1249 C CA . HIS A 1 157 ? 8.764 -0.832 9.207 1.00 87.69 157 HIS A CA 1
ATOM 1250 C C . HIS A 1 157 ? 8.833 -2.310 9.591 1.00 87.69 157 HIS A C 1
ATOM 1252 O O . HIS A 1 157 ? 8.923 -2.650 10.775 1.00 87.69 157 HIS A O 1
ATOM 1258 N N . ILE A 1 158 ? 8.843 -3.192 8.592 1.00 81.25 158 ILE A N 1
ATOM 1259 C CA . ILE A 1 158 ? 9.067 -4.628 8.773 1.00 81.25 158 ILE A CA 1
ATOM 1260 C C . ILE A 1 158 ? 10.165 -5.084 7.823 1.00 81.25 158 ILE A C 1
ATOM 1262 O O . ILE A 1 158 ? 9.916 -5.188 6.630 1.00 81.25 158 ILE A O 1
ATOM 1266 N N . PRO A 1 159 ? 11.365 -5.437 8.318 1.00 71.56 159 PRO A N 1
ATOM 1267 C CA . PRO A 1 159 ? 12.421 -5.961 7.463 1.00 71.56 159 PRO A CA 1
ATOM 1268 C C . PRO A 1 159 ? 11.932 -7.149 6.632 1.00 71.56 159 PRO A C 1
ATOM 1270 O O . PRO A 1 159 ? 11.280 -8.042 7.172 1.00 71.56 159 PRO A O 1
ATOM 1273 N N . LYS A 1 160 ? 12.327 -7.221 5.359 1.00 62.25 160 LYS A N 1
ATOM 1274 C CA . LYS A 1 160 ? 11.926 -8.279 4.411 1.00 62.25 160 LYS A CA 1
ATOM 1275 C C . LYS A 1 160 ? 12.110 -9.707 4.958 1.00 62.25 160 LYS A C 1
ATOM 1277 O O . LYS A 1 160 ? 11.282 -10.586 4.748 1.00 62.25 160 LYS A O 1
ATOM 1282 N N . ARG A 1 161 ? 13.139 -9.931 5.790 1.00 50.28 161 ARG A N 1
ATOM 1283 C CA . ARG A 1 161 ? 13.383 -11.213 6.487 1.00 50.28 161 ARG A CA 1
ATOM 1284 C C . ARG A 1 161 ? 12.289 -11.591 7.500 1.00 50.28 161 ARG A C 1
ATOM 1286 O O . ARG A 1 161 ? 12.116 -12.767 7.784 1.00 50.28 161 ARG A O 1
ATOM 1293 N N . ARG A 1 162 ? 11.569 -10.616 8.062 1.00 46.62 162 ARG A N 1
ATOM 1294 C CA . ARG A 1 162 ? 10.452 -10.817 9.002 1.00 46.62 162 ARG A CA 1
ATOM 1295 C C . ARG A 1 162 ? 9.121 -11.058 8.297 1.00 46.62 162 ARG A C 1
ATOM 1297 O O . ARG A 1 162 ? 8.299 -11.772 8.852 1.00 46.62 162 ARG A O 1
ATOM 1304 N N . GLN A 1 163 ? 8.952 -10.591 7.059 1.00 49.50 163 GLN A N 1
ATOM 1305 C CA . GLN A 1 163 ? 7.822 -11.003 6.218 1.00 49.50 163 GLN A CA 1
ATOM 1306 C C . GLN A 1 163 ? 7.852 -12.526 5.927 1.00 49.50 163 GLN A C 1
ATOM 1308 O O . GLN A 1 163 ? 6.808 -13.106 5.629 1.00 49.50 163 GLN A O 1
ATOM 1313 N N . LEU A 1 164 ? 9.018 -13.193 6.104 1.00 38.97 164 LEU A N 1
ATOM 1314 C CA . LEU A 1 164 ? 9.196 -14.653 5.914 1.00 38.97 164 LEU A CA 1
ATOM 1315 C C . LEU A 1 164 ? 8.431 -15.511 6.896 1.00 38.97 164 LEU A C 1
ATOM 1317 O O . LEU A 1 164 ? 8.062 -16.635 6.562 1.00 38.97 164 LEU A O 1
ATOM 1321 N N . ASN A 1 165 ? 8.131 -14.942 8.053 1.00 31.83 165 ASN A N 1
ATOM 1322 C CA . ASN A 1 165 ? 7.628 -15.689 9.188 1.00 31.83 165 ASN A CA 1
ATOM 1323 C C . ASN A 1 165 ? 6.214 -15.238 9.609 1.00 31.83 165 ASN A C 1
ATOM 1325 O O . ASN A 1 165 ? 5.730 -15.720 10.628 1.00 31.83 165 ASN A O 1
ATOM 1329 N N . CYS A 1 166 ? 5.568 -14.339 8.845 1.00 37.81 166 CYS A N 1
ATOM 1330 C CA . CYS A 1 166 ? 4.228 -13.788 9.111 1.00 37.81 166 CYS A CA 1
ATOM 1331 C C . CYS A 1 166 ? 3.199 -14.208 8.064 1.00 37.81 166 CYS A C 1
ATOM 1333 O O . CYS A 1 166 ? 3.370 -13.867 6.872 1.00 37.81 166 CYS A O 1
#

Organism: Gossypium gossypioides (NCBI:txid34282)

Foldseek 3Di:
DDQDDDDDADPVVQVVSQVVVVVVLVVVVPDDQPPDPPQCPPQQQDQLEKEKEKAKDDDQPVQWIKIKIFIATSSRHTDDIDMGTDRHDDRLVRRLVHLLVRLVVCVVVVRQEYEYEYQDPVNVVLLVVVVVVPDPDPSSVSSVVSCVRHNYYHYDHDHPVSVVSD

InterPro domains:
  IPR002156 Ribonuclease H domain [PF13456] (53-160)
  IPR012337 Ribonuclease H-like superfamily [SSF53098] (48-160)
  IPR036397 Ribonuclease H superfamily [G3DSA:3.30.420.10] (49-165)
  IPR044730 Ribonuclease H-like domain, plant type [cd06222] (52-160)
  IPR053151 Ribonuclease H-like [PTHR47723] (42-160)

Nearest PDB structures (foldseek):
  4e19-assembly2_B  TM=8.271E-01  e=4.288E-10  Halobacterium salinarum NRC-1
  3hst-assembly2_B  TM=8.659E-01  e=7.377E-09  Mycobacterium tuberculosis
  4h8k-assembly1_B  TM=8.245E-01  e=8.609E-08  uncultured organism
  1kva-assembly1_A  TM=7.486E-01  e=1.798E-06  Escherichia coli
  5dmr-assembly1_A  TM=7.030E-01  e=5.060E-06  Moloney murine leukemia virus isolate Shinnick

Sequence (166 aa):
MFVFQGTSCSVDEIIKISYSWTKQYSSVSRISPYESRSYLSNWPTTSNWVCLNTDGLVRLDEGFAADGGCVRDHKGEWIIGFARYLGNCTMLESELWGILNGLNLILDRRFENILIQIDSIETINAIMEGTSGNSNSALVKRIHQTLKRVKQWEVQHIPKRRQLNC

Radius of gyration: 15.61 Å; Cα contacts (8 Å, |Δi|>4): 282; chains: 1; bounding box: 32×44×38 Å